Protein AF-A0A645JL03-F1 (afdb_monomer_lite)

Structure (mmCIF, N/CA/C/O backbone):
data_AF-A0A645JL03-F1
#
_entry.id   AF-A0A645JL03-F1
#
loop_
_atom_site.group_PDB
_atom_site.id
_atom_site.type_symbol
_atom_site.label_atom_id
_atom_site.label_alt_id
_atom_site.label_comp_id
_atom_site.label_asym_id
_atom_site.label_entity_id
_atom_site.label_seq_id
_atom_site.pdbx_PDB_ins_code
_atom_site.Cartn_x
_atom_site.Cartn_y
_atom_site.Cartn_z
_atom_site.occupancy
_atom_site.B_iso_or_equiv
_atom_site.auth_seq_id
_atom_site.auth_comp_id
_atom_site.auth_asym_id
_atom_site.auth_atom_id
_atom_site.pdbx_PDB_model_num
ATOM 1 N N . MET A 1 1 ? 5.838 -1.873 26.603 1.00 82.31 1 MET A N 1
ATOM 2 C CA . MET A 1 1 ? 5.795 -3.330 26.344 1.00 82.31 1 MET A CA 1
ATOM 3 C C . MET A 1 1 ? 4.494 -3.642 25.639 1.00 82.31 1 MET A C 1
ATOM 5 O O . MET A 1 1 ? 3.488 -3.054 26.015 1.00 82.31 1 MET A O 1
ATOM 9 N N . LEU A 1 2 ? 4.528 -4.519 24.637 1.00 94.00 2 LEU A N 1
ATOM 10 C CA . LEU A 1 2 ? 3.314 -5.065 24.029 1.00 94.00 2 LEU A CA 1
ATOM 11 C C . LEU A 1 2 ? 2.831 -6.277 24.844 1.00 94.00 2 LEU A C 1
ATOM 13 O O . LEU A 1 2 ? 3.661 -6.925 25.491 1.00 94.00 2 LEU A O 1
ATOM 17 N N . PRO A 1 3 ? 1.519 -6.578 24.844 1.00 95.44 3 PRO A N 1
ATOM 18 C CA . PRO A 1 3 ? 1.015 -7.852 25.355 1.00 95.44 3 PRO A CA 1
ATOM 19 C C . PRO A 1 3 ? 1.620 -9.024 24.565 1.00 95.44 3 PRO A C 1
ATOM 21 O O . PRO A 1 3 ? 2.251 -8.821 23.527 1.00 95.44 3 PRO A O 1
ATOM 24 N N . LYS A 1 4 ? 1.441 -10.260 25.048 1.00 96.56 4 LYS A N 1
ATOM 25 C CA . LYS A 1 4 ? 1.795 -11.452 24.264 1.00 96.56 4 LYS A CA 1
ATOM 26 C C . LYS A 1 4 ? 1.063 -11.397 22.914 1.00 96.56 4 LYS A C 1
ATOM 28 O O . LYS A 1 4 ? -0.119 -11.076 22.892 1.00 96.56 4 LYS A O 1
ATOM 33 N N . ILE A 1 5 ? 1.786 -11.702 21.838 1.00 96.75 5 ILE A N 1
ATOM 34 C CA . ILE A 1 5 ? 1.290 -11.692 20.459 1.00 96.75 5 ILE A CA 1
ATOM 35 C C . ILE A 1 5 ? 1.318 -13.130 19.946 1.00 96.75 5 ILE A C 1
ATOM 37 O O . ILE A 1 5 ? 2.309 -13.836 20.164 1.00 96.75 5 ILE A O 1
ATOM 41 N N . ASP A 1 6 ? 0.269 -13.537 19.246 1.00 96.88 6 ASP A N 1
ATOM 42 C CA . ASP A 1 6 ? 0.163 -14.826 18.575 1.00 96.88 6 ASP A CA 1
ATOM 43 C C . ASP A 1 6 ? 0.074 -14.636 17.042 1.00 96.88 6 ASP A C 1
ATOM 45 O O . ASP A 1 6 ? -0.103 -13.534 16.513 1.00 96.88 6 ASP A O 1
ATOM 49 N N . LYS A 1 7 ? 0.283 -15.715 16.276 1.00 96.50 7 LYS A N 1
ATOM 50 C CA . LYS A 1 7 ? 0.185 -15.650 14.808 1.00 96.50 7 LYS A CA 1
ATOM 51 C C . LYS A 1 7 ? -1.242 -15.273 14.402 1.00 96.50 7 LYS A C 1
ATOM 53 O O . LYS A 1 7 ? -2.188 -15.917 14.838 1.00 96.50 7 LYS A O 1
ATOM 58 N N . GLY A 1 8 ? -1.366 -14.294 13.509 1.00 95.06 8 GLY A N 1
ATOM 59 C CA . GLY A 1 8 ? -2.657 -13.786 13.029 1.00 95.06 8 GLY A CA 1
ATOM 60 C C . GLY A 1 8 ? -3.095 -12.479 13.692 1.00 95.06 8 GLY A C 1
ATOM 61 O O . GLY A 1 8 ? -3.992 -11.822 13.167 1.00 95.06 8 GLY A O 1
ATOM 62 N N . ASP A 1 9 ? -2.434 -12.056 14.772 1.00 97.12 9 ASP A N 1
ATOM 63 C CA . ASP A 1 9 ? -2.710 -10.766 15.401 1.00 97.12 9 ASP A CA 1
ATOM 64 C C . ASP A 1 9 ? -2.347 -9.588 14.489 1.00 97.12 9 ASP A C 1
ATOM 66 O O . ASP A 1 9 ? -1.378 -9.617 13.722 1.00 97.12 9 ASP A O 1
ATOM 70 N N . LEU A 1 10 ? -3.120 -8.509 14.615 1.00 96.00 10 LEU A N 1
ATOM 71 C CA . LEU A 1 10 ? -2.890 -7.266 13.891 1.00 96.00 10 LEU A CA 1
ATOM 72 C C . LEU A 1 10 ? -2.024 -6.314 14.714 1.00 96.00 10 LEU A C 1
ATOM 74 O O . LEU A 1 10 ? -2.317 -6.012 15.870 1.00 96.00 10 LEU A O 1
ATOM 78 N N . LEU A 1 11 ? -0.988 -5.781 14.071 1.00 95.25 11 LEU A N 1
ATOM 79 C CA . LEU A 1 11 ? -0.180 -4.691 14.603 1.00 95.25 11 LEU A CA 1
ATOM 80 C C . LEU A 1 11 ? -0.517 -3.400 13.864 1.00 95.25 11 LEU A C 1
ATOM 82 O O . LEU A 1 11 ? -0.546 -3.370 12.634 1.00 95.25 11 LEU A O 1
ATOM 86 N N . VAL A 1 12 ? -0.735 -2.329 14.625 1.00 95.56 12 VAL A N 1
ATOM 87 C CA . VAL A 1 12 ? -1.037 -0.997 14.093 1.00 95.56 12 VAL A CA 1
ATOM 88 C C . VAL A 1 12 ? 0.111 -0.063 14.439 1.00 95.56 12 VAL A C 1
ATOM 90 O O . VAL A 1 12 ? 0.463 0.104 15.606 1.00 95.56 12 VAL A O 1
ATOM 93 N N . ILE A 1 13 ? 0.701 0.539 13.410 1.00 95.81 13 ILE A N 1
ATOM 94 C CA . ILE A 1 13 ? 1.729 1.567 13.551 1.00 95.81 13 ILE A CA 1
ATOM 95 C C . ILE A 1 13 ? 1.048 2.906 13.277 1.00 95.81 13 ILE A C 1
ATOM 97 O O . ILE A 1 13 ? 0.489 3.106 12.201 1.00 95.81 13 ILE A O 1
ATOM 101 N N . HIS A 1 14 ? 1.058 3.796 14.264 1.00 96.31 14 HIS A N 1
ATOM 102 C CA . HIS A 1 14 ? 0.476 5.131 14.144 1.00 96.31 14 HIS A CA 1
ATOM 103 C C . HIS A 1 14 ? 1.448 6.115 13.475 1.00 96.31 14 HIS A C 1
ATOM 105 O O . HIS A 1 14 ? 2.632 5.823 13.314 1.00 96.31 14 HIS A O 1
ATOM 111 N N . ASP A 1 15 ? 0.928 7.278 13.076 1.00 96.88 15 ASP A N 1
ATOM 112 C CA . ASP A 1 15 ? 1.696 8.400 12.518 1.00 96.88 15 ASP A CA 1
ATOM 113 C C . ASP A 1 15 ? 2.475 8.087 11.224 1.00 96.88 15 ASP A C 1
ATOM 115 O O . ASP A 1 15 ? 3.485 8.710 10.905 1.00 96.88 15 ASP A O 1
ATOM 119 N N . THR A 1 16 ? 1.967 7.156 10.412 1.00 95.62 16 THR A N 1
ATOM 120 C CA . THR A 1 16 ? 2.598 6.709 9.155 1.00 95.62 16 THR A CA 1
ATOM 121 C C . THR A 1 16 ? 2.132 7.471 7.905 1.00 95.62 16 THR A C 1
ATOM 123 O O . THR A 1 16 ? 2.320 6.994 6.786 1.00 95.62 16 THR A O 1
ATOM 126 N N . GLY A 1 17 ? 1.485 8.630 8.067 1.00 95.12 17 GLY A N 1
ATOM 127 C CA . GLY A 1 17 ? 0.835 9.354 6.963 1.00 95.12 17 GLY A CA 1
ATOM 128 C C . GLY A 1 17 ? 1.795 10.060 5.997 1.00 95.12 17 GLY A C 1
ATOM 129 O O . GLY A 1 17 ? 1.458 10.256 4.832 1.00 95.12 17 GLY A O 1
ATOM 130 N N . ALA A 1 18 ? 2.995 10.425 6.452 1.00 96.94 18 ALA A N 1
ATOM 131 C CA . ALA A 1 18 ? 3.999 11.103 5.637 1.00 96.94 18 ALA A CA 1
ATOM 132 C C . ALA A 1 18 ? 5.191 10.182 5.370 1.00 96.94 18 ALA A C 1
ATOM 134 O O . ALA A 1 18 ? 5.689 9.519 6.275 1.00 96.94 18 ALA A O 1
ATOM 135 N N . HIS A 1 19 ? 5.655 10.157 4.120 1.00 95.44 19 HIS A N 1
ATOM 136 C CA . HIS A 1 19 ? 6.847 9.428 3.669 1.00 95.44 19 HIS A CA 1
ATOM 137 C C . HIS A 1 19 ? 6.871 7.901 3.905 1.00 95.44 19 HIS A C 1
ATOM 139 O O . HIS A 1 19 ? 7.824 7.254 3.488 1.00 95.44 19 HIS A O 1
ATOM 145 N N . GLY A 1 20 ? 5.836 7.298 4.500 1.00 93.81 20 GLY A N 1
ATOM 146 C CA . GLY A 1 20 ? 5.767 5.853 4.730 1.00 93.81 20 GLY A CA 1
ATOM 147 C C . GLY A 1 20 ? 5.692 5.066 3.422 1.00 93.81 20 GLY A C 1
ATOM 148 O O . GLY A 1 20 ? 6.660 4.431 3.008 1.00 93.81 20 GLY A O 1
ATOM 149 N N . PHE A 1 21 ? 4.550 5.141 2.736 1.00 94.38 21 PHE A N 1
ATOM 150 C CA . PHE A 1 21 ? 4.351 4.410 1.483 1.00 94.38 21 PHE A CA 1
ATOM 151 C C . PHE A 1 21 ? 5.318 4.862 0.376 1.00 94.38 21 PHE A C 1
ATOM 153 O O . PHE A 1 21 ? 5.903 4.037 -0.325 1.00 94.38 21 PHE A O 1
ATOM 160 N N . SER A 1 22 ? 5.522 6.176 0.232 1.00 94.44 22 SER A N 1
ATOM 161 C CA . SER A 1 22 ? 6.287 6.756 -0.879 1.00 94.44 22 SER A CA 1
ATOM 162 C C . SER A 1 22 ? 7.787 6.463 -0.839 1.00 94.44 22 SER A C 1
ATOM 164 O O . SER A 1 22 ? 8.411 6.430 -1.897 1.00 94.44 22 SER A O 1
ATOM 166 N N . MET A 1 23 ? 8.367 6.224 0.342 1.00 95.56 23 MET A N 1
ATOM 167 C CA . MET A 1 23 ? 9.773 5.821 0.469 1.00 95.56 23 MET A CA 1
ATOM 168 C C . MET A 1 23 ? 9.952 4.301 0.547 1.00 95.56 23 MET A C 1
ATOM 170 O O . MET A 1 23 ? 11.080 3.836 0.666 1.00 95.56 23 MET A O 1
ATOM 174 N N . GLY A 1 24 ? 8.871 3.517 0.479 1.00 92.00 24 GLY A N 1
ATOM 175 C CA . GLY A 1 24 ? 8.942 2.060 0.466 1.00 92.00 24 GLY A CA 1
ATOM 176 C C . GLY A 1 24 ? 9.466 1.508 -0.864 1.00 92.00 24 GLY A C 1
ATOM 177 O O . GLY A 1 24 ? 9.155 2.021 -1.943 1.00 92.00 24 GLY A O 1
ATOM 178 N N . TYR A 1 25 ? 10.220 0.414 -0.797 1.00 92.69 25 TYR A N 1
ATOM 179 C CA . TYR A 1 25 ? 10.796 -0.294 -1.945 1.00 92.69 25 TYR A CA 1
ATOM 180 C C . TYR A 1 25 ? 10.643 -1.810 -1.789 1.00 92.69 25 TYR A C 1
ATOM 182 O O . TYR A 1 25 ? 10.549 -2.328 -0.676 1.00 92.69 25 TYR A O 1
ATOM 190 N N . ASN A 1 26 ? 10.654 -2.532 -2.910 1.00 95.00 26 ASN A N 1
ATOM 191 C CA . ASN A 1 26 ? 10.414 -3.976 -2.977 1.00 95.00 26 ASN A CA 1
ATOM 192 C C . ASN A 1 26 ? 11.634 -4.833 -2.584 1.00 95.00 26 ASN A C 1
ATOM 194 O O . ASN A 1 26 ? 11.985 -5.802 -3.261 1.00 95.00 26 ASN A O 1
ATOM 198 N N . TYR A 1 27 ? 12.321 -4.472 -1.500 1.00 93.88 27 TYR A N 1
ATOM 199 C CA . TYR A 1 27 ? 13.435 -5.267 -0.987 1.00 93.88 27 TYR A CA 1
ATOM 200 C C . TYR A 1 27 ? 12.955 -6.681 -0.613 1.00 93.88 27 TYR A C 1
ATOM 202 O O . TYR A 1 27 ? 11.851 -6.854 -0.093 1.00 93.88 27 TYR A O 1
ATOM 210 N N . ASN A 1 28 ? 13.764 -7.701 -0.919 1.00 94.12 28 ASN A N 1
ATOM 211 C CA . ASN A 1 28 ? 13.401 -9.122 -0.803 1.00 94.12 28 ASN A CA 1
ATOM 212 C C . ASN A 1 28 ? 12.133 -9.532 -1.583 1.00 94.12 28 ASN A C 1
ATOM 214 O O . ASN A 1 28 ? 11.453 -10.481 -1.195 1.00 94.12 28 ASN A O 1
ATOM 218 N N . GLY A 1 29 ? 11.785 -8.815 -2.659 1.00 90.50 29 GLY A N 1
ATOM 219 C CA . GLY A 1 29 ? 10.599 -9.113 -3.469 1.00 90.50 29 GLY A CA 1
ATOM 220 C C . GLY A 1 29 ? 9.274 -8.863 -2.741 1.00 90.50 29 GLY A C 1
ATOM 221 O O . GLY A 1 29 ? 8.241 -9.405 -3.131 1.00 90.50 29 GLY A O 1
ATOM 222 N N . LYS A 1 30 ? 9.278 -8.069 -1.661 1.00 93.50 30 LYS A N 1
ATOM 223 C CA . LYS A 1 30 ? 8.055 -7.699 -0.942 1.00 93.50 30 LYS A CA 1
ATOM 224 C C . LYS A 1 30 ? 7.256 -6.702 -1.782 1.00 93.50 30 LYS A C 1
ATOM 226 O O . LYS A 1 30 ? 7.733 -5.608 -2.068 1.00 93.50 30 LYS A O 1
ATOM 231 N N . LEU A 1 31 ? 6.046 -7.075 -2.177 1.00 94.44 31 LEU A N 1
ATOM 232 C CA . LEU A 1 31 ? 5.143 -6.212 -2.943 1.00 94.44 31 LEU A CA 1
ATOM 233 C C . LEU A 1 31 ? 4.616 -5.071 -2.060 1.00 94.44 31 LEU A C 1
ATOM 235 O O . LEU A 1 31 ? 4.390 -5.274 -0.860 1.00 94.44 31 LEU A O 1
ATOM 239 N N . ARG A 1 32 ? 4.435 -3.871 -2.624 1.00 95.06 32 ARG A N 1
ATOM 240 C CA . ARG A 1 32 ? 3.876 -2.741 -1.871 1.00 95.06 32 ARG A CA 1
ATOM 241 C C . ARG A 1 32 ? 2.423 -3.005 -1.471 1.00 95.06 32 ARG A C 1
ATOM 243 O O . ARG A 1 32 ? 1.642 -3.595 -2.218 1.00 95.06 32 ARG A O 1
ATOM 250 N N . SER A 1 33 ? 2.065 -2.549 -0.273 1.00 94.94 33 SER A N 1
ATOM 251 C CA . SER A 1 33 ? 0.732 -2.724 0.304 1.00 94.94 33 SER A CA 1
ATOM 252 C C . SER A 1 33 ? -0.339 -1.896 -0.413 1.00 94.94 33 SER A C 1
ATOM 254 O O . SER A 1 33 ? -0.047 -0.968 -1.160 1.00 94.94 33 SER A O 1
ATOM 256 N N . ALA A 1 34 ? -1.606 -2.209 -0.153 1.00 97.06 34 ALA A N 1
ATOM 257 C CA . ALA A 1 34 ? -2.701 -1.308 -0.494 1.00 97.06 34 ALA A CA 1
ATOM 258 C C . ALA A 1 34 ? -2.686 -0.044 0.392 1.00 97.06 34 ALA A C 1
ATOM 260 O O . ALA A 1 34 ? -2.165 -0.070 1.508 1.00 97.06 34 ALA A O 1
ATOM 261 N N . GLU A 1 35 ? -3.323 1.029 -0.082 1.00 97.62 35 GLU A N 1
ATOM 262 C CA . GLU A 1 35 ? -3.674 2.213 0.709 1.00 97.62 35 GLU A CA 1
ATOM 263 C C . GLU A 1 35 ? -5.194 2.407 0.677 1.00 97.62 35 GLU A C 1
ATOM 265 O O . GLU A 1 35 ? -5.829 2.397 -0.387 1.00 97.62 35 GLU A O 1
ATOM 270 N N . VAL A 1 36 ? -5.781 2.596 1.857 1.00 97.75 36 VAL A N 1
ATOM 271 C CA . VAL A 1 36 ? -7.222 2.777 2.049 1.00 97.75 36 VAL A CA 1
ATOM 272 C C . VAL A 1 36 ? -7.459 4.123 2.723 1.00 97.75 36 VAL A C 1
ATOM 274 O O . VAL A 1 36 ? -6.814 4.452 3.713 1.00 97.75 36 VAL A O 1
ATOM 277 N N . LEU A 1 37 ? -8.401 4.891 2.185 1.00 97.88 37 LEU A N 1
ATOM 278 C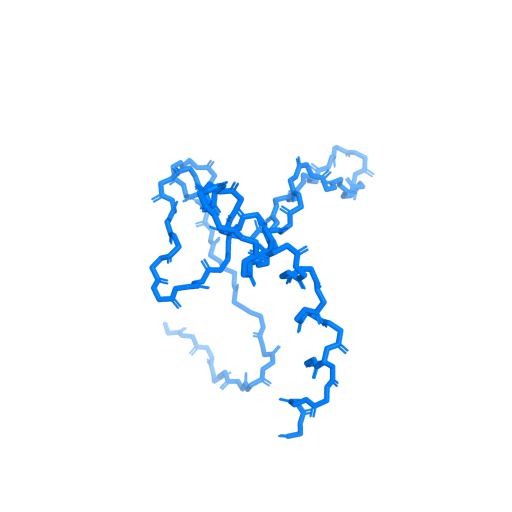 CA . LEU A 1 37 ? -8.862 6.153 2.746 1.00 97.88 37 LEU A CA 1
ATOM 279 C C . LEU A 1 37 ? -10.172 5.927 3.498 1.00 97.88 37 LEU A C 1
ATOM 281 O O . LEU A 1 37 ? -11.162 5.509 2.898 1.00 97.88 37 LEU A O 1
ATOM 285 N N . LEU A 1 38 ? -10.198 6.242 4.789 1.00 97.69 38 LEU A N 1
ATOM 286 C CA . LEU A 1 38 ? -11.440 6.366 5.546 1.00 97.69 38 LEU A CA 1
ATOM 287 C C . LEU A 1 38 ? -12.039 7.755 5.287 1.00 97.69 38 LEU A C 1
ATOM 289 O O . LEU A 1 38 ? -11.389 8.764 5.551 1.00 97.69 38 LEU A O 1
ATOM 293 N N . LYS A 1 39 ? -13.250 7.808 4.730 1.00 98.12 39 LYS A N 1
ATOM 294 C CA . LYS A 1 39 ? -13.966 9.061 4.452 1.00 98.12 39 LYS A CA 1
ATOM 295 C C . LYS A 1 39 ? -14.726 9.561 5.686 1.00 98.12 39 LYS A C 1
ATOM 297 O O . LYS A 1 39 ? -14.960 8.810 6.628 1.00 98.12 39 LYS A O 1
ATOM 302 N N . GLU A 1 40 ? -15.174 10.816 5.639 1.00 98.25 40 GLU A N 1
ATOM 303 C CA . GLU A 1 40 ? -15.966 11.458 6.705 1.00 98.25 40 GLU A CA 1
ATOM 304 C C . GLU A 1 40 ? -17.307 10.756 6.982 1.00 98.25 40 GLU A C 1
ATOM 306 O O . GLU A 1 40 ? -17.784 10.760 8.112 1.00 98.25 40 GLU A O 1
ATOM 311 N N . ASP A 1 41 ? -17.888 10.099 5.972 1.00 97.94 41 ASP A N 1
ATOM 312 C CA . ASP A 1 41 ? -19.107 9.286 6.098 1.00 97.94 41 ASP A CA 1
ATOM 313 C C . ASP A 1 41 ? -18.860 7.900 6.728 1.00 97.94 41 ASP A C 1
ATOM 315 O O . ASP A 1 41 ? -19.769 7.073 6.796 1.00 97.94 41 ASP A O 1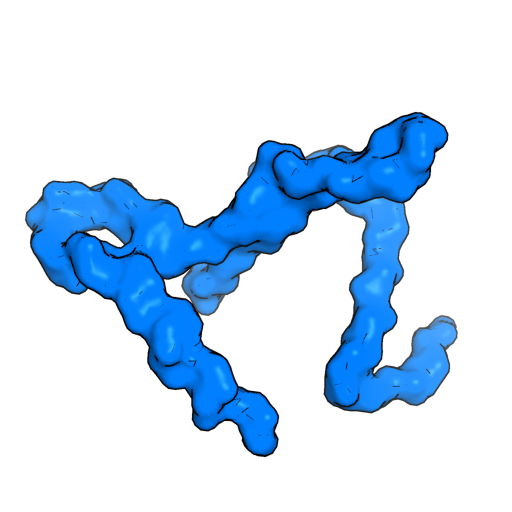
ATOM 319 N N . GLY A 1 42 ? -17.629 7.626 7.169 1.00 97.94 42 GLY A N 1
ATOM 320 C CA . GLY A 1 42 ? -17.214 6.357 7.762 1.00 97.94 42 GLY A CA 1
ATOM 321 C C . GLY A 1 42 ? -16.952 5.241 6.749 1.00 97.94 42 GLY A C 1
ATOM 322 O O . GLY A 1 42 ? -16.563 4.143 7.146 1.00 97.94 42 GLY A O 1
ATOM 323 N N . LEU A 1 43 ? -17.124 5.484 5.445 1.00 98.00 43 LEU A N 1
ATOM 324 C CA . LEU A 1 43 ? -16.876 4.471 4.423 1.00 98.00 43 LEU A CA 1
ATOM 325 C C . LEU A 1 43 ? -15.397 4.436 4.026 1.00 98.00 43 LEU A C 1
ATOM 327 O O . LEU A 1 43 ? -14.789 5.455 3.687 1.00 98.00 43 LEU A O 1
ATOM 331 N N . ALA A 1 44 ? -14.836 3.231 3.989 1.00 98.12 44 ALA A N 1
ATOM 332 C CA . ALA A 1 44 ? -13.499 2.985 3.469 1.00 98.12 44 ALA A CA 1
ATOM 333 C C . ALA A 1 44 ? -13.494 2.976 1.930 1.00 98.12 44 ALA A C 1
ATOM 335 O O . ALA A 1 44 ? -14.350 2.365 1.289 1.00 98.12 44 ALA A O 1
ATOM 336 N N . LYS A 1 45 ? -12.498 3.626 1.327 1.00 98.19 45 LYS A N 1
ATOM 337 C CA . LYS A 1 45 ? -12.247 3.632 -0.116 1.00 98.19 45 LYS A CA 1
ATOM 338 C C . LYS A 1 45 ? -10.830 3.148 -0.391 1.00 98.19 45 LYS A C 1
ATOM 340 O O . LYS A 1 45 ? -9.871 3.744 0.088 1.00 98.19 45 LYS A O 1
ATOM 345 N N . LEU A 1 46 ? -10.687 2.114 -1.216 1.00 98.06 46 LEU A N 1
ATOM 346 C CA . LEU A 1 46 ? -9.383 1.726 -1.749 1.00 98.06 46 LEU A CA 1
ATOM 347 C C . LEU A 1 46 ? -8.881 2.837 -2.684 1.00 98.06 46 LEU A C 1
ATOM 349 O O . LEU A 1 46 ? -9.503 3.105 -3.712 1.00 98.06 46 LEU A O 1
ATOM 353 N N . ILE A 1 47 ? -7.787 3.504 -2.314 1.00 97.75 47 ILE A N 1
ATOM 354 C CA . ILE A 1 47 ? -7.177 4.576 -3.123 1.00 97.75 47 ILE A CA 1
ATOM 355 C C . ILE A 1 47 ? -5.930 4.095 -3.864 1.00 97.75 47 ILE A C 1
ATOM 357 O O . ILE A 1 47 ? -5.573 4.659 -4.897 1.00 97.75 47 ILE A O 1
ATOM 361 N N . ARG A 1 48 ? -5.318 3.007 -3.386 1.00 97.19 48 ARG A N 1
ATOM 362 C CA . ARG A 1 48 ? -4.265 2.274 -4.082 1.00 97.19 48 ARG A CA 1
ATO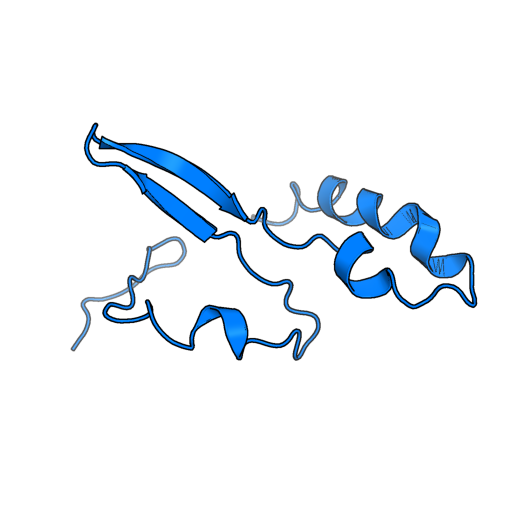M 363 C C . ARG A 1 48 ? -4.411 0.786 -3.798 1.00 97.19 48 ARG A C 1
ATOM 365 O O . ARG A 1 48 ? -4.444 0.384 -2.639 1.00 97.19 48 ARG A O 1
ATOM 372 N N . ARG A 1 49 ? -4.495 -0.037 -4.844 1.00 96.81 49 ARG A N 1
ATOM 373 C CA . ARG A 1 49 ? -4.465 -1.500 -4.690 1.00 96.81 49 ARG A CA 1
ATOM 374 C C . ARG A 1 49 ? -3.068 -1.977 -4.285 1.00 96.81 49 ARG A C 1
ATOM 376 O O . ARG A 1 49 ? -2.087 -1.313 -4.608 1.00 96.81 49 ARG A O 1
ATOM 383 N N . ALA A 1 50 ? -2.989 -3.133 -3.629 1.00 95.81 50 ALA A N 1
ATOM 384 C CA . ALA A 1 50 ? -1.709 -3.798 -3.412 1.00 95.81 50 ALA A CA 1
ATOM 385 C C . ALA A 1 50 ? -1.043 -4.122 -4.761 1.00 95.81 50 ALA A C 1
ATOM 387 O O . ALA A 1 50 ? -1.729 -4.389 -5.758 1.00 95.81 50 ALA A O 1
ATOM 388 N N . GLU A 1 51 ? 0.287 -4.080 -4.784 1.00 94.75 51 GLU A N 1
ATOM 389 C CA . GLU A 1 51 ? 1.057 -4.559 -5.926 1.00 94.75 51 GLU A CA 1
ATOM 390 C C . GLU A 1 51 ? 0.893 -6.076 -6.071 1.00 94.75 51 GLU A C 1
ATOM 392 O O . GLU A 1 51 ? 0.756 -6.826 -5.102 1.00 94.75 51 GLU A O 1
ATOM 397 N N . THR A 1 52 ? 0.925 -6.513 -7.318 1.00 92.81 52 THR A N 1
ATOM 398 C CA . THR A 1 52 ? 0.961 -7.905 -7.750 1.00 92.81 52 THR A CA 1
ATOM 399 C C . THR A 1 52 ? 2.362 -8.234 -8.270 1.00 92.81 52 THR A C 1
ATOM 401 O O . THR A 1 52 ? 3.145 -7.325 -8.566 1.00 92.81 52 THR A O 1
ATOM 404 N N . PRO A 1 53 ? 2.707 -9.521 -8.434 1.00 92.25 53 PRO A N 1
ATOM 405 C CA . PRO A 1 53 ? 3.953 -9.886 -9.097 1.00 92.25 53 PRO A CA 1
ATOM 406 C C . P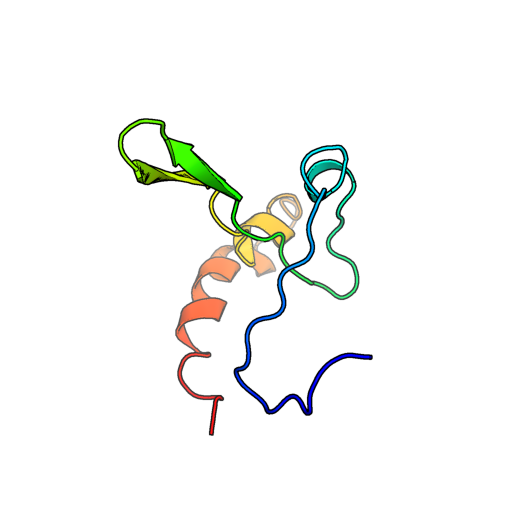RO A 1 53 ? 4.079 -9.300 -10.511 1.00 92.25 53 PRO A C 1
ATOM 408 O O . PRO A 1 53 ? 5.184 -8.943 -10.909 1.00 92.25 53 PRO A O 1
ATOM 411 N N . ALA A 1 54 ? 2.978 -9.137 -11.254 1.00 91.31 54 ALA A N 1
ATOM 412 C CA . ALA A 1 54 ? 3.024 -8.507 -12.571 1.00 91.31 54 ALA A CA 1
ATOM 413 C C . ALA A 1 54 ? 3.438 -7.034 -12.506 1.00 91.31 54 ALA A C 1
ATOM 415 O O . ALA A 1 54 ? 4.236 -6.606 -13.333 1.00 91.31 54 ALA A O 1
ATOM 416 N N . ASP A 1 55 ? 2.991 -6.277 -11.496 1.00 92.75 55 ASP A N 1
ATOM 417 C CA . ASP A 1 55 ? 3.463 -4.898 -11.294 1.00 92.75 55 ASP A CA 1
ATOM 418 C C . ASP A 1 55 ? 4.969 -4.859 -11.026 1.00 92.75 55 ASP A C 1
ATOM 420 O O . ASP A 1 55 ? 5.682 -4.012 -11.559 1.00 92.75 55 ASP A O 1
ATOM 424 N N . TYR A 1 56 ? 5.459 -5.801 -10.218 1.00 93.56 56 TYR A N 1
ATOM 425 C CA . TYR A 1 56 ? 6.868 -5.870 -9.842 1.00 93.56 56 TYR A CA 1
ATOM 426 C C . TYR A 1 56 ? 7.787 -6.186 -11.030 1.00 93.56 56 TYR A C 1
ATOM 428 O O . TYR A 1 56 ? 8.889 -5.646 -11.117 1.00 93.56 56 TYR A O 1
ATOM 436 N N . PHE A 1 57 ? 7.322 -7.014 -11.970 1.00 93.31 57 PHE A N 1
ATOM 437 C CA . PHE A 1 57 ? 8.057 -7.361 -13.189 1.00 93.31 57 PHE A CA 1
ATOM 438 C C . PHE A 1 57 ? 7.668 -6.524 -14.413 1.00 93.31 57 PHE A C 1
ATOM 440 O O . PHE A 1 57 ? 8.189 -6.773 -15.498 1.00 93.31 57 PHE A O 1
ATOM 447 N N . ALA A 1 58 ? 6.802 -5.516 -14.272 1.00 92.38 58 ALA A N 1
ATOM 448 C CA . ALA A 1 58 ? 6.250 -4.767 -15.403 1.00 92.38 58 ALA A CA 1
ATOM 449 C C . ALA A 1 58 ? 7.316 -4.084 -16.279 1.00 92.38 58 ALA A C 1
ATOM 451 O O . ALA A 1 58 ? 7.082 -3.843 -17.459 1.00 92.38 58 ALA A O 1
ATOM 452 N N . THR A 1 59 ? 8.488 -3.779 -15.718 1.00 93.25 59 THR A N 1
ATOM 453 C CA . THR A 1 59 ? 9.608 -3.148 -16.435 1.00 93.25 59 THR A CA 1
ATOM 454 C C . THR A 1 59 ? 10.565 -4.146 -17.092 1.00 93.25 59 THR A C 1
ATOM 456 O O . THR A 1 59 ? 11.521 -3.733 -17.741 1.00 93.25 59 THR A O 1
ATOM 459 N N . PHE A 1 60 ? 10.341 -5.455 -16.949 1.00 93.06 60 PHE A N 1
ATOM 460 C CA . PHE A 1 60 ? 11.137 -6.506 -17.590 1.00 93.06 60 PHE A CA 1
ATOM 461 C C . PHE A 1 60 ? 10.595 -6.790 -19.002 1.00 93.06 60 PHE A C 1
ATOM 463 O O . PHE A 1 60 ? 10.353 -7.933 -19.384 1.00 93.06 60 PHE A O 1
ATOM 470 N N . ASP A 1 61 ? 10.399 -5.730 -19.784 1.00 90.00 61 ASP A N 1
ATOM 471 C CA . ASP A 1 61 ? 9.784 -5.740 -21.118 1.00 90.00 61 ASP A CA 1
ATOM 472 C C . ASP A 1 61 ? 10.703 -6.276 -22.230 1.00 90.00 61 ASP A C 1
ATOM 474 O O . ASP A 1 61 ? 10.271 -6.509 -23.358 1.00 90.00 61 ASP A O 1
ATOM 478 N N . PHE A 1 62 ? 11.962 -6.555 -21.900 1.00 94.06 62 PHE A N 1
ATOM 479 C CA . PHE A 1 62 ? 12.932 -7.196 -22.786 1.00 94.06 62 PHE A CA 1
ATOM 480 C C . PHE A 1 62 ? 12.725 -8.716 -22.930 1.00 94.06 62 PHE A C 1
ATOM 482 O O . PHE A 1 62 ? 13.433 -9.360 -23.708 1.00 94.06 62 PHE A O 1
ATOM 489 N N . THR A 1 63 ? 11.811 -9.322 -22.162 1.00 92.06 63 THR A N 1
ATOM 490 C CA . THR A 1 63 ? 11.579 -10.773 -22.146 1.00 92.06 63 THR A CA 1
ATOM 491 C C . THR A 1 63 ? 10.111 -11.133 -21.919 1.00 92.06 63 THR A C 1
ATOM 493 O O . THR A 1 63 ? 9.364 -10.413 -21.263 1.00 92.06 63 THR A O 1
ATOM 496 N N . SER A 1 64 ? 9.683 -12.289 -22.432 1.00 89.19 64 SER A N 1
ATOM 497 C CA . SER A 1 64 ? 8.330 -12.818 -22.219 1.00 89.19 64 SER A CA 1
ATOM 498 C C . SER A 1 64 ? 8.176 -13.651 -20.942 1.00 89.19 64 SER A C 1
ATOM 500 O O . SER A 1 64 ? 7.061 -1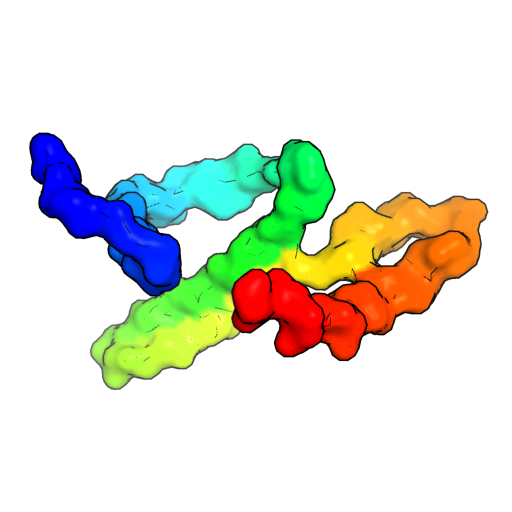4.041 -20.604 1.00 89.19 64 SER A O 1
ATOM 502 N N . LEU A 1 65 ? 9.266 -13.905 -20.206 1.00 89.12 65 LEU A N 1
ATOM 503 C CA . LEU A 1 65 ? 9.282 -14.796 -19.036 1.00 89.12 65 LEU A CA 1
ATOM 504 C C . LEU A 1 65 ? 8.270 -14.419 -17.942 1.00 89.12 65 LEU A C 1
ATOM 506 O O . LEU A 1 65 ? 7.804 -15.295 -17.218 1.00 89.12 65 LEU A O 1
ATOM 510 N N . PHE A 1 66 ? 7.925 -13.137 -17.822 1.00 87.38 66 PHE A N 1
ATOM 511 C CA . PHE A 1 66 ? 7.073 -12.623 -16.745 1.00 87.38 66 PHE A CA 1
ATOM 512 C C . PHE A 1 66 ? 5.656 -12.253 -17.198 1.00 87.38 66 PHE A C 1
ATOM 514 O O . PHE A 1 66 ? 4.869 -11.766 -16.393 1.00 87.38 66 PHE A O 1
ATOM 521 N N . GLN A 1 67 ? 5.288 -12.528 -18.453 1.00 79.25 67 GLN A N 1
ATOM 522 C CA . GLN A 1 67 ? 3.959 -12.195 -18.989 1.00 79.25 67 GLN A CA 1
ATOM 523 C C . GLN A 1 67 ? 2.811 -12.913 -18.261 1.00 79.25 67 GLN A C 1
ATOM 525 O O . GLN A 1 67 ? 1.680 -12.445 -18.290 1.00 79.25 67 GLN A O 1
ATOM 530 N N . SER A 1 68 ? 3.092 -14.030 -17.586 1.00 78.50 68 SER A N 1
ATOM 531 C CA . SER A 1 68 ? 2.119 -14.776 -16.783 1.00 78.50 68 SER A CA 1
ATOM 532 C C . SER A 1 68 ? 2.236 -14.522 -15.276 1.00 78.50 68 SER A C 1
ATOM 534 O O . SER A 1 68 ? 1.689 -15.301 -14.494 1.00 78.50 68 SER A O 1
ATOM 536 N N . ALA A 1 69 ? 2.982 -13.499 -14.840 1.00 77.00 69 ALA A N 1
ATOM 537 C CA . ALA A 1 69 ? 3.254 -13.250 -13.421 1.00 77.00 69 ALA A CA 1
ATOM 538 C C . ALA A 1 69 ? 1.980 -12.997 -12.585 1.00 77.00 69 ALA A C 1
ATOM 540 O O . ALA A 1 69 ? 1.987 -13.248 -11.379 1.00 77.00 69 ALA A O 1
ATOM 541 N N . ASP A 1 70 ? 0.871 -12.603 -13.217 1.00 64.56 70 ASP A N 1
ATOM 542 C CA . ASP A 1 70 ? -0.449 -12.492 -12.579 1.00 64.56 70 ASP A CA 1
ATOM 543 C C . ASP A 1 70 ? -0.946 -13.816 -11.969 1.00 64.56 70 ASP A C 1
ATOM 545 O O . ASP A 1 70 ? -1.623 -13.821 -10.940 1.00 64.56 70 ASP A O 1
ATOM 549 N N . ASN A 1 71 ? -0.555 -14.959 -12.543 1.00 58.50 71 ASN A N 1
ATOM 550 C CA . ASN A 1 71 ? -1.056 -16.282 -12.154 1.00 58.50 71 ASN A CA 1
ATOM 5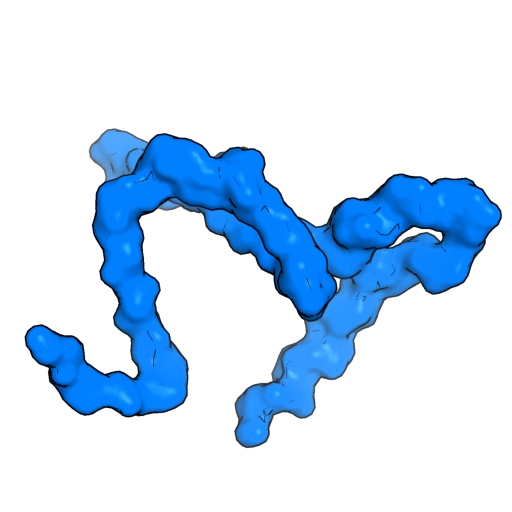51 C C . ASN A 1 71 ? -0.425 -16.840 -10.865 1.00 58.50 71 ASN A C 1
ATOM 553 O O . ASN A 1 71 ? -0.754 -17.949 -10.450 1.00 58.50 71 ASN A O 1
ATOM 557 N N . TYR A 1 72 ? 0.502 -16.118 -10.228 1.00 54.47 72 TYR A N 1
ATOM 558 C CA . TYR A 1 72 ? 1.196 -16.619 -9.037 1.00 54.47 72 TYR A CA 1
ATOM 559 C C . TYR A 1 72 ? 0.364 -16.480 -7.748 1.00 54.47 72 TYR A C 1
ATOM 561 O O . TYR A 1 72 ? 0.524 -17.271 -6.815 1.00 54.47 72 TYR A O 1
ATOM 569 N N . ASN A 1 73 ? -0.562 -15.514 -7.691 1.00 49.09 73 ASN A N 1
ATOM 570 C CA . ASN A 1 73 ? -1.443 -15.338 -6.529 1.00 49.09 73 ASN A CA 1
ATOM 571 C C . ASN A 1 73 ? -2.592 -16.359 -6.473 1.00 49.09 73 ASN A C 1
ATOM 573 O O . ASN A 1 73 ? -3.163 -16.551 -5.406 1.00 49.09 73 ASN A O 1
ATOM 577 N N . THR A 1 74 ? -2.893 -17.069 -7.563 1.00 47.50 74 THR A N 1
ATOM 578 C CA . THR A 1 74 ? -3.928 -18.118 -7.594 1.00 47.50 74 THR A CA 1
ATOM 579 C C . THR A 1 74 ? -3.463 -19.457 -7.015 1.00 47.50 74 THR A C 1
ATOM 581 O O . THR A 1 74 ? -4.295 -20.298 -6.697 1.00 47.50 74 THR A O 1
ATOM 584 N N . SER A 1 75 ? -2.155 -19.673 -6.828 1.00 44.91 75 SER A N 1
ATOM 585 C CA . SER A 1 75 ? -1.609 -20.941 -6.308 1.00 44.91 75 SER A CA 1
ATOM 586 C C . SER A 1 75 ? -1.209 -20.921 -4.825 1.00 44.91 75 SER A C 1
ATOM 588 O O . SER A 1 75 ? -0.734 -21.934 -4.318 1.00 44.91 75 SER A O 1
ATOM 590 N N . LYS A 1 76 ? -1.374 -19.796 -4.110 1.00 44.81 76 LYS A N 1
ATOM 591 C CA . LYS A 1 76 ? -0.979 -19.658 -2.690 1.00 44.81 76 LYS A CA 1
ATOM 592 C C . LYS A 1 76 ? -2.126 -19.503 -1.686 1.00 44.81 76 LYS A C 1
ATOM 594 O O . LYS A 1 76 ? -1.851 -19.317 -0.506 1.00 44.81 76 LYS A O 1
ATOM 599 N N . GLU A 1 77 ? -3.375 -19.707 -2.101 1.00 42.41 77 GLU A N 1
ATOM 600 C CA . GLU A 1 77 ? -4.474 -19.972 -1.153 1.00 42.41 77 GLU A CA 1
ATOM 601 C C . GLU A 1 77 ? -4.335 -21.337 -0.431 1.00 42.41 77 GLU A C 1
ATOM 603 O O . GLU A 1 77 ? -5.095 -21.617 0.484 1.00 42.41 77 GLU A O 1
ATOM 608 N N . PHE A 1 78 ? -3.326 -22.159 -0.767 1.00 38.69 78 PHE A N 1
ATOM 609 C CA . PHE A 1 78 ? -3.095 -23.506 -0.209 1.00 38.69 78 PHE A CA 1
ATOM 610 C C . PHE A 1 78 ? -1.821 -23.669 0.650 1.00 38.69 78 PHE A C 1
ATOM 612 O O . PHE A 1 78 ? -1.289 -24.770 0.764 1.00 38.69 78 PHE A O 1
ATOM 619 N N . ALA A 1 79 ? -1.285 -22.601 1.252 1.00 33.19 79 ALA A N 1
ATOM 620 C CA . ALA A 1 79 ? -0.107 -22.720 2.131 1.00 33.19 79 ALA A CA 1
ATOM 621 C C . ALA A 1 79 ? -0.209 -21.896 3.425 1.00 33.19 79 ALA A C 1
ATOM 623 O O . ALA A 1 79 ? 0.773 -21.297 3.868 1.00 33.19 79 ALA A O 1
ATOM 624 N N . LEU A 1 80 ? -1.403 -21.867 4.017 1.00 32.94 80 LEU A N 1
ATOM 625 C CA . LEU A 1 80 ? -1.602 -21.520 5.423 1.00 32.94 80 LEU A CA 1
ATOM 626 C C . LEU A 1 80 ? -2.361 -22.665 6.109 1.00 32.94 80 LEU A C 1
ATOM 628 O O . LEU A 1 80 ? -3.508 -22.495 6.507 1.00 32.94 80 LEU A O 1
ATOM 632 N N . ASP A 1 81 ? -1.683 -23.811 6.202 1.00 38.16 81 ASP A N 1
ATOM 633 C CA . ASP A 1 81 ? -1.792 -24.745 7.329 1.00 38.16 81 ASP A CA 1
ATOM 634 C C . ASP A 1 81 ? -0.537 -24.566 8.205 1.00 38.16 81 ASP A C 1
ATOM 636 O O . ASP A 1 81 ? 0.578 -24.487 7.627 1.00 38.16 81 ASP A O 1
#

Radius of gyration: 16.68 Å; chains: 1; bounding box: 32×36×49 Å

InterPro domains:
  IPR009006 Alanine racemase/group IV decarboxylase, C-terminal [G3DSA:2.40.37.10] (1-68)
  IPR009006 Alanine racemase/group IV decarboxylase, C-terminal [SSF50621] (1-58)

Sequence (81 aa):
MLPKIDKGDLLVIHDTGAHGFSMGYNYNGKLRSAEVLLKEDGLAKLIRRAETPADYFATFDFTSLFQSADNYNTSKEFALD

pLDDT: mean 86.9, std 18.0, range [32.94, 98.25]

Secondary structure (DSSP, 8-state):
-PPP--TT------S-SSSTTTT---GGGPPPPPEEEEPTTS-EEEEEPPP-HHHHHTT-TT-STTTTGGGGGGG-TT---

Foldseek 3Di:
DDDDDDPPDDDDDPPCPPPNQVVDDCVVNNWGQWDWDQDPVRDIDGPGHIDFQCNVCVPVVVDPPCVCSNCPVVPPVPPDD

Organism: NCBI:txid1076179